Protein AF-A0A416C9A2-F1 (afdb_monomer_lite)

Radius of gyration: 23.07 Å; chains: 1; bounding box: 66×35×57 Å

pLDDT: mean 80.48, std 11.94, range [35.31, 93.44]

Structure (mmCIF, N/CA/C/O backbone):
data_AF-A0A416C9A2-F1
#
_entry.id   AF-A0A416C9A2-F1
#
loop_
_atom_site.group_PDB
_atom_site.id
_atom_site.type_symbol
_atom_site.label_atom_id
_atom_site.label_alt_id
_atom_site.label_comp_id
_atom_site.label_asym_id
_atom_site.label_entity_id
_atom_site.label_seq_id
_atom_site.pdbx_PDB_ins_code
_atom_site.Cartn_x
_atom_site.Cartn_y
_atom_site.Cartn_z
_atom_site.occupancy
_atom_site.B_iso_or_equiv
_atom_site.auth_seq_id
_atom_site.auth_comp_id
_atom_site.auth_asym_id
_atom_site.auth_atom_id
_atom_site.pdbx_PDB_model_num
ATOM 1 N N . MET A 1 1 ? 29.471 -2.224 -18.568 1.00 81.62 1 MET A N 1
ATOM 2 C CA . MET A 1 1 ? 28.953 -1.670 -19.844 1.00 81.62 1 MET A CA 1
ATOM 3 C C . MET A 1 1 ? 29.646 -0.343 -20.137 1.00 81.62 1 MET A C 1
ATOM 5 O O . MET A 1 1 ? 29.931 0.371 -19.187 1.00 81.62 1 MET A O 1
ATOM 9 N N . LYS A 1 2 ? 29.934 -0.004 -21.402 1.00 84.94 2 LYS A N 1
ATOM 10 C CA . LYS A 1 2 ? 30.481 1.314 -21.783 1.00 84.94 2 LYS A CA 1
ATOM 11 C C . LYS A 1 2 ? 29.382 2.182 -22.379 1.00 84.94 2 LYS A C 1
ATOM 13 O O . LYS A 1 2 ? 28.718 1.744 -23.319 1.00 84.94 2 LYS A O 1
ATOM 18 N N . ILE A 1 3 ? 29.224 3.389 -21.847 1.00 85.81 3 ILE A N 1
ATOM 19 C CA . ILE A 1 3 ? 28.234 4.361 -22.315 1.00 85.81 3 ILE A CA 1
ATOM 20 C C . ILE A 1 3 ? 28.931 5.591 -22.881 1.00 85.81 3 ILE A C 1
ATOM 22 O O . ILE A 1 3 ? 29.973 5.978 -22.354 1.00 85.81 3 ILE A O 1
ATOM 26 N N . VAL A 1 4 ? 28.355 6.205 -23.912 1.00 88.00 4 VAL A N 1
ATOM 27 C CA . VAL A 1 4 ? 28.757 7.527 -24.402 1.00 88.00 4 VAL A CA 1
ATOM 28 C C . VAL A 1 4 ? 27.755 8.572 -23.916 1.00 88.00 4 VAL A C 1
ATOM 30 O O . VAL A 1 4 ? 26.549 8.470 -24.164 1.00 88.00 4 VAL A O 1
ATOM 33 N N . LYS A 1 5 ? 28.258 9.549 -23.161 1.00 84.56 5 LYS A N 1
ATOM 34 C CA . LYS A 1 5 ? 27.488 10.686 -22.651 1.00 84.56 5 LYS A CA 1
ATOM 35 C C . LYS A 1 5 ? 27.242 11.715 -23.758 1.00 84.56 5 LYS A C 1
ATOM 37 O O . LYS A 1 5 ? 27.839 11.660 -24.828 1.00 84.56 5 LYS A O 1
ATOM 42 N N . LYS A 1 6 ? 26.356 12.678 -23.485 1.00 81.75 6 LYS A N 1
ATOM 43 C CA . LYS A 1 6 ? 26.012 13.757 -24.430 1.00 81.75 6 LYS A CA 1
ATOM 44 C C . LYS A 1 6 ? 27.203 14.648 -24.797 1.00 81.75 6 LYS A C 1
ATOM 46 O O . LYS A 1 6 ? 27.218 15.202 -25.885 1.00 81.75 6 LYS A O 1
ATOM 51 N N . ASP A 1 7 ? 28.187 14.750 -23.909 1.00 84.75 7 ASP A N 1
ATOM 52 C CA . ASP A 1 7 ? 29.450 15.466 -24.122 1.00 84.75 7 ASP A CA 1
ATOM 53 C C . ASP A 1 7 ? 30.491 14.645 -24.915 1.00 84.75 7 ASP A C 1
ATOM 55 O O . ASP A 1 7 ? 31.626 15.080 -25.080 1.00 84.75 7 ASP A O 1
ATOM 59 N N . GLY A 1 8 ? 30.129 13.446 -25.386 1.00 81.56 8 GLY A N 1
ATOM 60 C CA . GLY A 1 8 ? 31.022 12.536 -26.104 1.00 81.56 8 GLY A CA 1
ATOM 61 C C . GLY A 1 8 ? 31.954 11.721 -25.203 1.00 81.56 8 GLY A C 1
ATOM 62 O O . GLY A 1 8 ? 32.652 10.834 -25.698 1.00 81.56 8 GLY A O 1
ATOM 63 N N . SER A 1 9 ? 31.956 11.953 -23.885 1.00 88.44 9 SER A N 1
ATOM 64 C CA . SER A 1 9 ? 32.802 11.200 -22.958 1.00 88.44 9 SER A CA 1
ATOM 65 C C . SER A 1 9 ? 32.296 9.768 -22.762 1.00 88.44 9 SER A C 1
ATOM 67 O O . SER A 1 9 ? 31.091 9.497 -22.714 1.00 88.44 9 SER A O 1
ATOM 69 N N . ILE A 1 10 ? 33.233 8.826 -22.630 1.00 87.06 10 ILE A N 1
ATOM 70 C CA . ILE A 1 10 ? 32.927 7.410 -22.414 1.00 87.06 10 ILE A CA 1
ATOM 71 C C . ILE A 1 10 ? 33.053 7.091 -20.926 1.00 87.06 10 ILE A C 1
ATOM 73 O O . ILE A 1 10 ? 34.046 7.423 -20.286 1.00 87.06 10 ILE A O 1
ATOM 77 N N . THR A 1 11 ? 32.052 6.426 -20.355 1.00 85.06 11 THR A N 1
ATOM 78 C CA . THR A 1 11 ? 32.058 6.005 -18.946 1.00 85.06 11 THR A CA 1
ATOM 79 C C . THR A 1 11 ? 31.731 4.522 -18.816 1.00 85.06 11 THR A C 1
ATOM 81 O O . THR A 1 11 ? 30.887 3.984 -19.537 1.00 85.06 11 THR A O 1
ATOM 84 N N . ASN A 1 12 ? 32.401 3.853 -17.877 1.00 84.62 12 ASN A N 1
ATOM 85 C CA . ASN A 1 12 ? 32.077 2.485 -17.493 1.00 84.62 12 ASN A CA 1
ATOM 86 C C . ASN A 1 12 ? 30.929 2.496 -16.480 1.00 84.62 12 ASN A C 1
ATOM 88 O O . ASN A 1 12 ? 31.065 3.037 -15.389 1.00 84.62 12 ASN A O 1
ATOM 92 N N . VAL A 1 13 ? 29.817 1.864 -16.837 1.00 81.75 13 VAL A N 1
ATOM 93 C CA . VAL A 1 13 ? 28.668 1.645 -15.957 1.00 81.75 13 VAL A CA 1
ATOM 94 C C . VAL A 1 13 ? 28.721 0.221 -15.420 1.00 81.75 13 VAL A C 1
ATOM 96 O O . VAL A 1 13 ? 28.729 -0.746 -16.197 1.00 81.75 13 VAL A O 1
ATOM 99 N N . ASN A 1 14 ? 28.767 0.111 -14.093 1.00 84.88 14 ASN A N 1
ATOM 100 C CA . ASN A 1 14 ? 28.587 -1.129 -13.344 1.00 84.88 14 ASN A CA 1
ATOM 101 C C . ASN A 1 14 ? 27.121 -1.273 -12.881 1.00 84.88 14 ASN A C 1
ATOM 103 O O . ASN A 1 14 ? 26.299 -0.381 -13.096 1.00 84.88 14 ASN A O 1
ATOM 107 N N . ALA A 1 15 ? 26.789 -2.408 -12.262 1.00 79.62 15 ALA A N 1
ATOM 108 C CA . ALA A 1 15 ? 25.430 -2.680 -11.795 1.00 79.62 15 ALA A CA 1
ATOM 109 C C . ALA A 1 15 ? 24.936 -1.636 -10.776 1.00 79.62 15 ALA A C 1
ATOM 111 O O . ALA A 1 15 ? 23.803 -1.181 -10.878 1.00 79.62 15 ALA A O 1
ATOM 112 N N . GLU A 1 16 ? 25.796 -1.192 -9.857 1.00 83.81 16 GLU A N 1
ATOM 113 C CA . GLU A 1 16 ? 25.440 -0.212 -8.823 1.00 83.81 16 GLU A CA 1
ATOM 114 C C . GLU A 1 16 ? 25.097 1.168 -9.413 1.00 83.81 16 GLU A C 1
ATOM 116 O O . GLU A 1 16 ? 24.104 1.791 -9.037 1.00 83.81 16 GLU A O 1
ATOM 121 N N . MET A 1 17 ? 25.881 1.646 -10.385 1.00 85.12 17 MET A N 1
ATOM 122 C CA . MET A 1 17 ? 25.584 2.886 -11.107 1.00 85.12 17 MET A CA 1
ATOM 123 C C . MET A 1 17 ? 24.278 2.777 -11.897 1.00 85.12 17 MET A C 1
ATOM 125 O O . MET A 1 17 ? 23.506 3.733 -11.936 1.00 85.12 17 MET A O 1
ATOM 129 N N . LEU A 1 18 ? 24.004 1.615 -12.494 1.00 86.25 18 LEU A N 1
ATOM 130 C CA . LEU A 1 18 ? 22.760 1.382 -13.222 1.00 86.25 18 LEU A CA 1
ATOM 131 C C . LEU A 1 18 ? 21.545 1.368 -12.281 1.00 86.25 18 LEU A C 1
ATOM 133 O O . LEU A 1 18 ? 20.521 1.969 -12.598 1.00 86.25 18 LEU A O 1
ATOM 137 N N . GLU A 1 19 ? 21.666 0.751 -11.105 1.00 86.44 19 GLU A N 1
ATOM 138 C CA . GLU A 1 19 ? 20.630 0.781 -10.067 1.00 86.44 19 GLU A CA 1
ATOM 139 C C . GLU A 1 19 ? 20.363 2.206 -9.566 1.00 86.44 19 GLU A C 1
ATOM 141 O O . GLU A 1 19 ? 19.201 2.587 -9.419 1.00 86.44 19 GLU A O 1
ATOM 146 N N . LYS A 1 20 ? 21.402 3.035 -9.388 1.00 87.62 20 LYS A N 1
ATOM 147 C CA . LYS A 1 20 ? 21.237 4.464 -9.062 1.00 87.62 20 LYS A CA 1
ATOM 148 C C . LYS A 1 20 ? 20.452 5.206 -10.147 1.00 87.62 20 LYS A C 1
ATOM 150 O O . LYS A 1 20 ? 19.481 5.883 -9.819 1.00 87.62 20 LYS A O 1
ATOM 155 N N . MET A 1 21 ? 20.783 5.006 -11.426 1.00 86.69 21 MET A N 1
ATOM 156 C CA . MET A 1 21 ? 20.050 5.613 -12.551 1.00 86.69 21 MET A CA 1
ATOM 157 C C . MET A 1 21 ? 18.576 5.173 -12.612 1.00 86.69 21 MET A C 1
ATOM 159 O O . MET A 1 21 ? 17.693 5.972 -12.939 1.00 86.69 21 MET A O 1
ATOM 163 N N . ILE A 1 22 ? 18.294 3.903 -12.300 1.00 87.56 22 ILE A N 1
ATOM 164 C CA . ILE A 1 22 ? 16.923 3.383 -12.216 1.00 87.56 22 ILE A CA 1
ATOM 165 C C . ILE A 1 22 ? 16.188 4.056 -11.055 1.00 87.56 22 ILE A C 1
ATOM 167 O O . ILE A 1 22 ? 15.110 4.601 -11.267 1.00 87.56 22 ILE A O 1
ATOM 171 N N . ASN A 1 23 ? 16.780 4.088 -9.861 1.00 84.44 23 ASN A N 1
ATOM 172 C CA . ASN A 1 23 ? 16.170 4.694 -8.676 1.00 84.44 23 ASN A CA 1
ATOM 173 C C . ASN A 1 23 ? 15.905 6.196 -8.856 1.00 84.44 23 ASN A C 1
ATOM 175 O O . ASN A 1 23 ? 14.847 6.682 -8.465 1.00 84.44 23 ASN A O 1
ATOM 179 N N . GLU A 1 24 ? 16.813 6.931 -9.498 1.00 86.25 24 GLU A N 1
ATOM 180 C CA . GLU A 1 24 ? 16.589 8.333 -9.872 1.00 86.25 24 GLU A CA 1
ATOM 181 C C . GLU A 1 24 ? 15.414 8.488 -10.843 1.00 86.25 24 GLU A C 1
ATOM 183 O O . GLU A 1 24 ? 14.589 9.384 -10.676 1.00 86.25 24 GLU A O 1
ATOM 188 N N . SER A 1 25 ? 15.283 7.579 -11.812 1.00 81.88 25 SER A N 1
ATOM 189 C CA . SER A 1 25 ? 14.156 7.579 -12.751 1.00 81.88 25 SER A CA 1
ATOM 190 C C . SER A 1 25 ? 12.827 7.235 -12.062 1.00 81.88 25 SER A C 1
ATOM 192 O O . SER A 1 25 ? 11.798 7.819 -12.396 1.00 81.88 25 SER A O 1
ATOM 194 N N . VAL A 1 26 ? 12.836 6.338 -11.069 1.00 79.69 26 VAL A N 1
ATOM 195 C CA . VAL A 1 26 ? 11.650 5.941 -10.284 1.00 79.69 26 VAL A CA 1
ATOM 196 C C . VAL A 1 26 ? 11.122 7.086 -9.421 1.00 79.69 26 VAL A C 1
ATOM 198 O O . VAL A 1 26 ? 9.909 7.190 -9.260 1.00 79.69 26 VAL A O 1
ATOM 201 N N . LYS A 1 27 ? 11.978 8.000 -8.936 1.00 77.69 27 LYS A N 1
ATOM 202 C CA . LYS A 1 27 ? 11.534 9.186 -8.167 1.00 77.69 27 LYS A CA 1
ATOM 203 C C . LYS A 1 27 ? 10.522 10.055 -8.920 1.00 77.69 27 LYS A C 1
ATOM 205 O O . LYS A 1 27 ? 9.755 10.774 -8.295 1.00 77.69 27 LYS A O 1
ATOM 210 N N . THR A 1 28 ? 10.513 9.990 -10.253 1.00 69.44 28 THR A N 1
ATOM 211 C CA . THR A 1 28 ? 9.562 10.728 -11.101 1.00 69.44 28 THR A CA 1
ATOM 212 C C . THR A 1 28 ? 8.242 9.989 -11.345 1.00 69.44 28 THR A C 1
ATOM 214 O O . THR A 1 28 ? 7.381 10.490 -12.065 1.00 69.44 28 THR A O 1
ATOM 217 N N . THR A 1 29 ? 8.064 8.801 -10.762 1.00 64.31 29 THR A N 1
ATOM 218 C CA . THR A 1 29 ? 6.862 7.973 -10.917 1.00 64.31 29 THR A CA 1
ATOM 219 C C . THR A 1 29 ? 6.060 7.906 -9.623 1.00 64.31 29 THR A C 1
ATOM 221 O O . THR A 1 29 ? 6.624 7.908 -8.534 1.00 64.31 29 THR A O 1
ATOM 224 N N . SER A 1 30 ? 4.732 7.834 -9.736 1.00 63.38 30 SER A N 1
ATOM 225 C CA . SER A 1 30 ? 3.808 7.802 -8.592 1.00 63.38 30 SER A CA 1
ATOM 226 C C . SER A 1 30 ? 3.778 6.464 -7.844 1.00 63.38 30 SER A C 1
ATOM 228 O O . SER A 1 30 ? 3.148 6.372 -6.794 1.00 63.38 30 SER A O 1
ATOM 230 N N . VAL A 1 31 ? 4.440 5.427 -8.368 1.00 68.00 31 VAL A N 1
ATOM 231 C CA . VAL A 1 31 ? 4.459 4.083 -7.781 1.00 68.00 31 VAL A CA 1
ATOM 232 C C . VAL A 1 31 ? 5.903 3.698 -7.462 1.00 68.00 31 VAL A C 1
ATOM 234 O O . VAL A 1 31 ? 6.725 3.621 -8.381 1.00 68.00 31 VAL A O 1
ATOM 237 N N . PRO A 1 32 ? 6.233 3.425 -6.190 1.00 72.38 32 PRO A N 1
ATOM 238 C CA . PRO A 1 32 ? 7.566 2.971 -5.824 1.00 72.38 32 PRO A CA 1
ATOM 239 C C . PRO A 1 32 ? 7.829 1.567 -6.386 1.00 72.38 32 PRO A C 1
ATOM 241 O O . PRO A 1 32 ? 6.954 0.701 -6.367 1.00 72.38 32 PRO A O 1
ATOM 244 N N . LEU A 1 33 ? 9.051 1.329 -6.870 1.00 76.25 33 LEU A N 1
ATOM 245 C CA . LEU A 1 33 ? 9.490 -0.003 -7.289 1.00 76.25 33 LEU A CA 1
ATOM 246 C C . LEU A 1 33 ? 10.167 -0.744 -6.135 1.00 76.25 33 LEU A C 1
ATOM 248 O O . LEU A 1 33 ? 10.988 -0.183 -5.412 1.00 76.25 33 LEU A O 1
ATOM 252 N N . MET A 1 34 ? 9.874 -2.036 -6.015 1.00 80.50 34 MET A N 1
ATOM 253 C CA . MET A 1 34 ? 10.541 -2.921 -5.062 1.00 80.50 34 MET A CA 1
ATOM 254 C C . MET A 1 34 ? 11.996 -3.185 -5.489 1.00 80.50 34 MET A C 1
ATOM 256 O O . MET A 1 34 ? 12.278 -3.264 -6.691 1.00 80.50 34 MET A O 1
ATOM 260 N N . PRO A 1 35 ? 12.926 -3.449 -4.551 1.00 80.38 35 PRO A N 1
ATOM 261 C CA . PRO A 1 35 ? 14.324 -3.752 -4.883 1.00 80.38 35 PRO A CA 1
ATOM 262 C C . PRO A 1 35 ? 14.491 -4.913 -5.879 1.00 80.38 35 PRO A C 1
ATOM 264 O O . PRO A 1 35 ? 15.361 -4.886 -6.748 1.00 80.38 35 PRO A O 1
ATOM 267 N N . SER A 1 36 ? 13.621 -5.925 -5.808 1.00 80.88 36 SER A N 1
ATOM 268 C CA . SER A 1 36 ? 13.606 -7.050 -6.752 1.00 80.88 36 SER A CA 1
ATOM 269 C C . SER A 1 36 ? 13.234 -6.630 -8.181 1.00 80.88 36 SER A C 1
ATOM 271 O O . SER A 1 36 ? 13.748 -7.198 -9.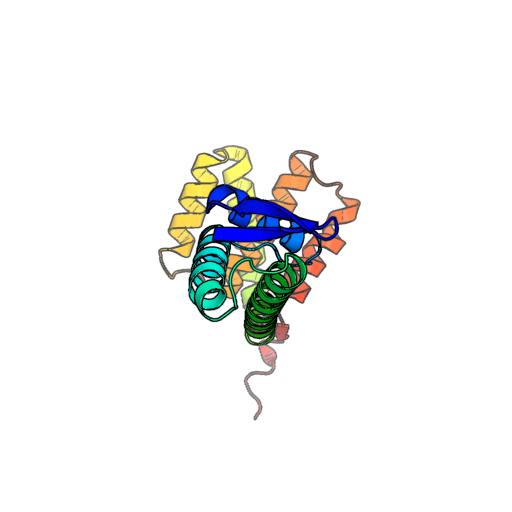143 1.00 80.88 36 SER A O 1
ATOM 273 N N . GLN A 1 37 ? 12.377 -5.618 -8.342 1.00 83.62 37 GLN A N 1
ATOM 274 C CA . GLN A 1 37 ? 12.000 -5.056 -9.640 1.00 83.62 37 GLN A CA 1
ATOM 275 C C . GLN A 1 37 ? 13.132 -4.200 -10.211 1.00 83.62 37 GLN A C 1
ATOM 277 O O . GLN A 1 37 ? 13.448 -4.336 -11.390 1.00 83.62 37 GLN A O 1
ATOM 282 N N . VAL A 1 38 ? 13.804 -3.401 -9.376 1.00 84.81 38 VAL A N 1
ATOM 283 C CA . VAL A 1 38 ? 14.996 -2.629 -9.772 1.00 84.81 38 VAL A CA 1
ATOM 284 C C . VAL A 1 38 ? 16.095 -3.559 -10.298 1.00 84.81 38 VAL A C 1
ATOM 286 O O . VAL A 1 38 ? 16.620 -3.334 -11.390 1.00 84.81 38 VAL A O 1
ATOM 289 N N . LYS A 1 39 ? 16.362 -4.672 -9.601 1.00 85.06 39 LYS A N 1
ATOM 290 C CA . LYS A 1 39 ? 17.309 -5.704 -10.060 1.00 85.06 39 LYS A CA 1
ATOM 291 C C . LYS A 1 39 ? 16.899 -6.341 -11.391 1.00 85.06 39 LYS A C 1
ATOM 293 O O . LYS A 1 39 ? 17.746 -6.529 -12.262 1.00 85.06 39 LYS A O 1
ATOM 298 N N . LYS A 1 40 ? 15.606 -6.628 -11.591 1.00 87.00 40 LYS A N 1
ATOM 299 C CA . LYS A 1 40 ? 15.085 -7.148 -12.872 1.00 87.00 40 LYS A CA 1
ATOM 300 C C . LYS A 1 40 ? 15.272 -6.152 -14.021 1.00 87.00 40 LYS A C 1
ATOM 302 O O . LYS A 1 40 ? 15.678 -6.562 -15.104 1.00 87.00 40 LYS A O 1
ATOM 307 N N . ILE A 1 41 ? 15.017 -4.860 -13.790 1.00 87.75 41 ILE A N 1
ATOM 308 C CA . ILE A 1 41 ? 15.255 -3.803 -14.787 1.00 87.75 41 ILE A CA 1
ATOM 309 C C . ILE A 1 41 ? 16.747 -3.723 -15.119 1.00 87.75 41 ILE A C 1
ATOM 311 O O . ILE A 1 41 ? 17.104 -3.687 -16.292 1.00 87.75 41 ILE A O 1
ATOM 315 N N . SER A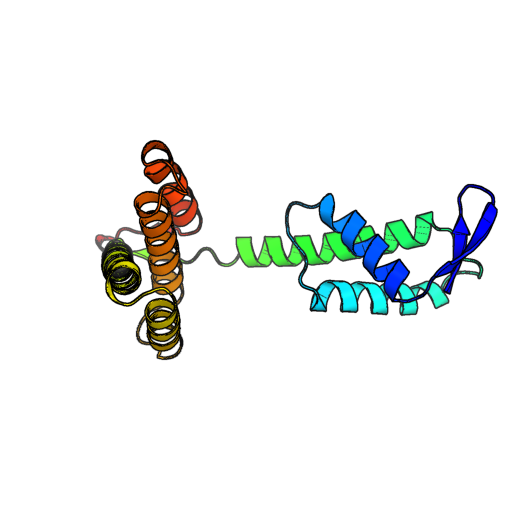 1 42 ? 17.613 -3.742 -14.102 1.00 86.81 42 SER A N 1
ATOM 316 C CA . SER A 1 42 ? 19.070 -3.709 -14.271 1.00 86.81 42 SER A CA 1
ATOM 317 C C . SER A 1 42 ? 19.560 -4.863 -15.156 1.00 86.81 42 SER A C 1
ATOM 319 O O . SER A 1 42 ? 20.207 -4.630 -16.177 1.00 86.81 42 SER A O 1
ATOM 321 N N . ALA A 1 43 ? 19.151 -6.098 -14.847 1.00 87.12 43 ALA A N 1
ATOM 322 C CA . ALA A 1 43 ? 19.496 -7.279 -15.639 1.00 87.12 43 ALA A CA 1
ATOM 323 C C . ALA A 1 43 ? 18.977 -7.198 -17.086 1.00 87.12 43 ALA A C 1
ATOM 325 O O . ALA A 1 43 ? 19.712 -7.501 -18.025 1.00 87.12 43 ALA A O 1
ATOM 326 N N . TYR A 1 44 ? 17.735 -6.741 -17.279 1.00 87.44 44 TYR A N 1
ATOM 327 C CA . TYR A 1 44 ? 17.153 -6.566 -18.610 1.00 87.44 44 TYR A CA 1
ATOM 328 C C . TYR A 1 44 ? 17.916 -5.529 -19.442 1.00 87.44 44 TYR A C 1
ATOM 330 O O . TYR A 1 44 ? 18.228 -5.777 -20.605 1.00 87.44 44 TYR A O 1
ATOM 338 N N . VAL A 1 45 ? 18.238 -4.376 -18.851 1.00 87.00 45 VAL A N 1
ATOM 339 C CA . VAL A 1 45 ? 18.978 -3.306 -19.531 1.00 87.00 45 VAL A CA 1
ATOM 340 C C . VAL A 1 45 ? 20.377 -3.775 -19.911 1.00 87.00 45 VAL A C 1
ATOM 342 O O . VAL A 1 45 ? 20.809 -3.483 -21.019 1.00 87.00 45 VAL A O 1
ATOM 345 N N . ILE A 1 46 ? 21.058 -4.537 -19.050 1.00 85.12 46 ILE A N 1
ATOM 346 C CA . ILE A 1 46 ? 22.364 -5.132 -19.367 1.00 85.12 46 ILE A CA 1
ATOM 347 C C . ILE A 1 46 ? 22.242 -6.123 -20.531 1.00 85.12 46 ILE A C 1
ATOM 349 O O . ILE A 1 46 ? 23.001 -6.015 -21.488 1.00 85.12 46 ILE A O 1
ATOM 353 N N . GLY A 1 47 ? 21.268 -7.037 -20.496 1.00 83.56 47 GLY A N 1
ATOM 354 C CA . GLY A 1 47 ? 21.083 -8.027 -21.562 1.00 83.56 47 GLY A CA 1
ATOM 355 C C . GLY A 1 47 ? 20.703 -7.407 -22.910 1.00 83.56 47 GLY A C 1
ATOM 356 O O . GLY A 1 47 ? 21.181 -7.844 -23.950 1.00 83.56 47 GLY A O 1
ATOM 357 N N . LYS A 1 48 ? 19.885 -6.347 -22.908 1.00 82.75 48 LYS A N 1
ATOM 358 C CA . LYS A 1 48 ? 19.501 -5.622 -24.131 1.00 82.75 48 LYS A CA 1
ATOM 359 C C . LYS A 1 48 ? 20.552 -4.642 -24.626 1.00 82.75 48 LYS A C 1
ATOM 361 O O . LYS A 1 48 ? 20.592 -4.352 -25.815 1.00 82.75 48 LYS A O 1
ATOM 366 N N . ALA A 1 49 ? 21.405 -4.139 -23.743 1.00 77.88 49 ALA A N 1
ATOM 367 C CA . ALA A 1 49 ? 22.513 -3.266 -24.099 1.00 77.88 49 ALA A CA 1
ATOM 368 C C . ALA A 1 49 ? 23.500 -3.940 -25.067 1.00 77.88 49 ALA A C 1
ATOM 370 O O . ALA A 1 49 ? 24.056 -3.259 -25.925 1.00 77.88 49 ALA A O 1
ATOM 371 N N . ASP A 1 50 ? 23.679 -5.259 -24.978 1.00 71.12 50 ASP A N 1
ATOM 372 C CA . ASP A 1 50 ? 24.556 -6.009 -25.883 1.00 71.12 50 ASP A CA 1
ATOM 373 C C . ASP A 1 50 ? 24.043 -6.079 -27.335 1.00 71.12 50 ASP A C 1
ATOM 375 O O . ASP A 1 50 ? 24.837 -6.327 -28.239 1.00 71.12 50 ASP A O 1
ATOM 379 N N . GLU A 1 51 ? 22.758 -5.786 -27.579 1.00 75.56 51 GLU A N 1
ATOM 380 C CA . GLU A 1 51 ? 22.167 -5.689 -28.927 1.00 75.56 51 GLU A CA 1
ATOM 381 C C . GLU A 1 51 ? 22.474 -4.341 -29.616 1.00 75.56 51 GLU A C 1
ATOM 383 O O . GLU A 1 51 ? 22.213 -4.175 -30.807 1.00 75.56 51 GLU A O 1
ATOM 388 N N . TYR A 1 52 ? 23.034 -3.365 -28.891 1.00 72.44 52 TYR A N 1
ATOM 389 C CA . TYR A 1 52 ? 23.429 -2.066 -29.436 1.00 72.44 52 TYR A CA 1
ATOM 390 C C . TYR A 1 52 ? 24.926 -2.026 -29.763 1.00 72.44 52 TYR A C 1
ATOM 392 O O . TYR A 1 52 ? 25.758 -2.616 -29.072 1.00 72.44 52 TYR A O 1
ATOM 400 N N . GLY A 1 53 ? 25.288 -1.247 -30.789 1.00 69.44 53 GLY A N 1
ATOM 401 C CA . GLY A 1 53 ? 26.687 -0.920 -31.066 1.00 69.44 53 GLY A CA 1
ATOM 402 C C . GLY A 1 53 ? 27.365 -0.308 -29.835 1.00 69.44 53 GLY A C 1
ATOM 403 O O . GLY A 1 53 ? 26.798 0.554 -29.162 1.00 69.44 53 GLY A O 1
ATOM 404 N N . LYS A 1 54 ? 28.576 -0.776 -29.519 1.00 80.12 54 LYS A N 1
ATOM 405 C CA . LYS A 1 54 ? 29.376 -0.286 -28.388 1.00 80.12 54 LYS A CA 1
ATOM 406 C C . LYS A 1 54 ? 30.281 0.858 -28.875 1.00 80.12 54 LYS A C 1
ATOM 408 O O . LYS A 1 54 ? 30.933 0.674 -29.900 1.00 80.12 54 LYS A O 1
ATOM 413 N N . PRO A 1 55 ? 30.404 1.988 -28.149 1.00 81.19 55 PRO A N 1
ATOM 414 C CA . PRO A 1 55 ? 29.769 2.333 -26.871 1.00 81.19 55 PRO A CA 1
ATOM 415 C C . PRO A 1 55 ? 28.310 2.801 -27.017 1.00 81.19 55 PRO A C 1
ATOM 417 O O . PRO A 1 55 ? 27.926 3.402 -28.013 1.00 81.19 55 PRO A O 1
ATOM 420 N N . ILE A 1 56 ? 27.503 2.552 -25.984 1.00 86.06 56 ILE A N 1
ATOM 421 C CA . ILE A 1 56 ? 26.046 2.730 -26.044 1.00 86.06 56 ILE A CA 1
ATOM 422 C C . ILE A 1 56 ? 25.668 4.168 -25.667 1.00 86.06 56 ILE A C 1
ATOM 424 O O . ILE A 1 56 ? 26.090 4.637 -24.609 1.00 86.06 56 ILE A O 1
ATOM 428 N N . PRO A 1 57 ? 24.838 4.876 -26.448 1.00 87.06 57 PRO A N 1
ATOM 429 C CA . PRO A 1 57 ? 24.385 6.214 -26.077 1.00 87.06 57 PRO A CA 1
ATOM 430 C C . PRO A 1 57 ? 23.596 6.227 -24.761 1.00 87.06 57 PRO A C 1
ATOM 432 O O . PRO A 1 57 ? 22.656 5.446 -24.590 1.00 87.06 57 PRO A O 1
ATOM 435 N N . THR A 1 58 ? 23.917 7.156 -23.854 1.00 86.88 58 THR A N 1
ATOM 436 C CA . THR A 1 58 ? 23.219 7.309 -22.560 1.00 86.88 58 THR A CA 1
ATOM 437 C C . THR A 1 58 ? 21.704 7.451 -22.724 1.00 86.88 58 THR A C 1
ATOM 439 O O . THR A 1 58 ? 20.943 6.853 -21.961 1.00 86.88 58 THR A O 1
ATOM 442 N N . ASP A 1 59 ? 21.249 8.162 -23.758 1.00 85.75 59 ASP A N 1
ATOM 443 C CA . ASP A 1 59 ? 19.820 8.366 -24.022 1.00 85.75 59 ASP A CA 1
ATOM 444 C C . ASP A 1 59 ? 19.091 7.050 -24.347 1.00 85.75 59 ASP A C 1
ATOM 446 O O . ASP A 1 59 ? 17.931 6.871 -23.975 1.00 85.75 59 ASP A O 1
ATOM 450 N N . LYS A 1 60 ? 19.772 6.078 -24.976 1.00 87.00 60 LYS A N 1
ATOM 451 C CA . LYS A 1 60 ? 19.201 4.747 -25.246 1.00 87.00 60 LYS A CA 1
ATOM 452 C C . LYS A 1 60 ? 19.015 3.950 -23.958 1.00 87.00 60 LYS A C 1
ATOM 454 O O . LYS A 1 60 ? 17.991 3.291 -23.793 1.00 87.00 60 LYS A O 1
ATOM 459 N N . ILE A 1 61 ? 19.957 4.055 -23.024 1.00 86.56 61 ILE A N 1
ATOM 460 C CA . ILE A 1 61 ? 19.860 3.406 -21.710 1.00 86.56 61 ILE A CA 1
ATOM 461 C C . ILE A 1 61 ? 18.724 4.019 -20.896 1.00 86.56 61 ILE A C 1
ATOM 463 O O . ILE A 1 61 ? 17.877 3.289 -20.383 1.00 86.56 61 ILE A O 1
ATOM 467 N N . GLN A 1 62 ? 18.645 5.350 -20.843 1.00 87.00 62 GLN A N 1
ATOM 468 C CA . GLN A 1 62 ? 17.545 6.044 -20.172 1.00 87.00 62 GLN A CA 1
ATOM 469 C C . GLN A 1 62 ? 16.186 5.692 -20.787 1.00 87.00 62 GLN A C 1
ATOM 471 O O . GLN A 1 62 ? 15.217 5.479 -20.058 1.00 87.00 62 GLN A O 1
ATOM 476 N N . PHE A 1 63 ? 16.106 5.574 -22.115 1.00 88.44 63 PHE A N 1
ATOM 477 C CA . PHE A 1 63 ? 14.891 5.143 -22.803 1.00 88.44 63 PHE A CA 1
ATOM 478 C C . PHE A 1 63 ? 14.468 3.721 -22.404 1.00 88.44 63 PHE A C 1
ATOM 480 O O . PHE A 1 63 ? 13.299 3.498 -22.086 1.00 88.44 63 PHE A O 1
ATOM 487 N N . MET A 1 64 ? 15.404 2.765 -22.364 1.00 88.38 64 MET A N 1
ATOM 488 C CA . MET A 1 64 ? 15.116 1.392 -21.928 1.00 88.38 64 MET A CA 1
ATOM 489 C C . MET A 1 64 ? 14.635 1.343 -20.477 1.00 88.38 64 MET A C 1
ATOM 491 O O . MET A 1 64 ? 13.629 0.689 -20.199 1.00 88.38 64 MET A O 1
ATOM 495 N N . ILE A 1 65 ? 15.300 2.071 -19.573 1.00 89.50 65 ILE A N 1
ATOM 496 C CA . ILE A 1 65 ? 14.898 2.181 -18.164 1.00 89.50 65 ILE A CA 1
ATOM 497 C C . ILE A 1 65 ? 13.471 2.725 -18.068 1.00 89.50 65 ILE A C 1
ATOM 499 O O . ILE A 1 65 ? 12.614 2.079 -17.466 1.00 89.50 65 ILE A O 1
ATOM 503 N N . LYS A 1 66 ? 13.177 3.859 -18.721 1.00 88.62 66 LYS A N 1
ATOM 504 C CA . LYS A 1 66 ? 11.836 4.465 -18.717 1.00 88.62 66 LYS A CA 1
ATOM 505 C C . LYS A 1 66 ? 10.769 3.506 -19.234 1.00 88.62 66 LYS A C 1
ATOM 507 O O . LYS A 1 66 ? 9.728 3.369 -18.599 1.00 88.62 66 LYS A O 1
ATOM 512 N N . LYS A 1 67 ? 11.032 2.802 -20.339 1.00 88.88 67 LYS A N 1
ATOM 513 C CA . LYS A 1 67 ? 10.090 1.832 -20.914 1.00 88.88 67 LYS A CA 1
ATOM 514 C C . LYS A 1 67 ? 9.813 0.668 -19.955 1.00 88.88 67 LYS A C 1
ATOM 516 O O . LYS A 1 67 ? 8.663 0.263 -19.812 1.00 88.88 67 LYS A O 1
ATOM 521 N N . CYS A 1 68 ? 10.837 0.156 -19.270 1.00 87.12 68 CYS A N 1
ATOM 522 C CA . CYS A 1 68 ? 10.670 -0.910 -18.277 1.00 87.12 68 CYS A CA 1
ATOM 523 C C . CYS A 1 68 ? 9.875 -0.433 -17.061 1.00 87.12 68 CYS A C 1
ATOM 525 O O . CYS A 1 68 ? 8.942 -1.114 -16.636 1.00 87.12 68 CYS A O 1
ATOM 527 N N . ILE A 1 69 ? 10.209 0.753 -16.539 1.00 85.88 69 ILE A N 1
ATOM 528 C CA . ILE A 1 69 ? 9.478 1.368 -15.431 1.00 85.88 69 ILE A CA 1
ATOM 529 C C . ILE A 1 69 ? 8.010 1.527 -15.820 1.00 85.88 69 ILE A C 1
ATOM 531 O O . ILE A 1 69 ? 7.163 1.047 -15.076 1.00 85.88 69 ILE A O 1
ATOM 535 N N . GLN A 1 70 ? 7.707 2.098 -16.994 1.00 83.50 70 GLN A N 1
ATOM 536 C CA . GLN A 1 70 ? 6.342 2.278 -17.510 1.00 83.50 70 GLN A CA 1
ATOM 537 C C . GLN A 1 70 ? 5.566 0.961 -17.634 1.00 83.50 70 GLN A C 1
ATOM 539 O O . GLN A 1 70 ? 4.390 0.904 -17.286 1.00 83.50 70 GLN A O 1
ATOM 544 N N . GLN A 1 71 ? 6.198 -0.113 -18.114 1.00 82.12 71 GLN A N 1
ATOM 545 C CA . GLN A 1 71 ? 5.542 -1.421 -18.208 1.00 82.12 71 GLN A CA 1
ATOM 546 C C . GLN A 1 71 ? 5.226 -2.008 -16.831 1.00 82.12 71 GLN A C 1
ATOM 548 O O . GLN A 1 71 ? 4.135 -2.538 -16.633 1.00 82.12 71 GLN A O 1
ATOM 553 N N . ILE A 1 72 ? 6.159 -1.905 -15.883 1.00 80.19 72 ILE A N 1
ATOM 554 C CA . ILE A 1 72 ? 5.965 -2.398 -14.516 1.00 80.19 72 ILE A CA 1
ATOM 555 C C . ILE A 1 72 ? 4.895 -1.568 -13.803 1.00 80.19 72 ILE A C 1
ATOM 557 O O . ILE A 1 72 ? 3.959 -2.140 -13.257 1.00 80.19 72 ILE A O 1
ATOM 561 N N . THR A 1 73 ? 4.959 -0.237 -13.887 1.00 77.19 73 THR A N 1
ATOM 562 C CA . THR A 1 73 ? 3.920 0.651 -13.335 1.00 77.19 73 THR A CA 1
ATOM 563 C C . THR A 1 73 ? 2.563 0.412 -13.975 1.00 77.19 73 THR A C 1
ATOM 565 O O . THR A 1 73 ? 1.563 0.398 -13.269 1.00 77.19 73 THR A O 1
ATOM 568 N N . SER A 1 74 ? 2.500 0.181 -15.289 1.00 75.75 74 SER A N 1
ATOM 569 C CA . SER A 1 74 ? 1.244 -0.135 -15.971 1.00 75.75 74 SER A CA 1
ATOM 570 C C . SER A 1 74 ? 0.663 -1.471 -15.510 1.00 75.75 74 SER A C 1
ATOM 572 O O . SER A 1 74 ? -0.546 -1.553 -15.325 1.00 75.75 74 SER A O 1
ATOM 574 N N . LYS A 1 75 ? 1.494 -2.498 -15.285 1.00 74.38 75 LYS A N 1
ATOM 575 C CA . LYS A 1 75 ? 1.044 -3.784 -14.728 1.00 74.38 75 LYS A CA 1
ATOM 576 C C . LYS A 1 75 ? 0.551 -3.639 -13.294 1.00 74.38 75 LYS A C 1
ATOM 578 O O . LYS A 1 75 ? -0.574 -4.031 -13.036 1.00 74.38 75 LYS A O 1
ATOM 583 N N . ILE A 1 76 ? 1.319 -2.980 -12.425 1.00 67.75 76 ILE A N 1
ATOM 584 C CA . ILE A 1 76 ? 0.914 -2.712 -11.037 1.00 67.75 76 ILE A CA 1
ATOM 585 C C . ILE A 1 76 ? -0.388 -1.906 -11.008 1.00 67.75 76 ILE A C 1
ATOM 587 O O . ILE A 1 76 ? -1.314 -2.251 -10.291 1.00 67.75 76 ILE A O 1
ATOM 591 N N . SER A 1 77 ? -0.496 -0.857 -11.826 1.00 62.06 77 SER A N 1
ATOM 592 C CA . SER A 1 77 ? -1.710 -0.042 -11.902 1.00 62.06 77 SER A CA 1
ATOM 593 C C . SER A 1 77 ? -2.898 -0.822 -12.465 1.00 62.06 77 SER A C 1
ATOM 595 O O . SER A 1 77 ? -4.026 -0.563 -12.064 1.00 62.06 77 SER A O 1
ATOM 597 N N . LYS A 1 78 ? -2.674 -1.770 -13.384 1.00 58.56 78 LYS A N 1
ATOM 598 C CA . LYS A 1 78 ? -3.727 -2.658 -13.888 1.00 58.56 78 LYS A CA 1
ATOM 599 C C . LYS A 1 78 ? -4.151 -3.670 -12.836 1.00 58.56 78 LYS A C 1
ATOM 601 O O . LYS A 1 78 ? -5.346 -3.756 -12.619 1.00 58.56 78 LYS A O 1
ATOM 606 N N . GLU A 1 79 ? -3.224 -4.344 -12.160 1.00 54.22 79 GLU A N 1
ATOM 607 C CA . GLU A 1 79 ? -3.497 -5.266 -11.044 1.00 54.22 79 GLU A CA 1
ATOM 608 C C . GLU A 1 79 ? -4.271 -4.543 -9.927 1.00 54.22 79 GLU A C 1
ATOM 610 O O . GLU A 1 79 ? -5.365 -4.962 -9.569 1.00 54.22 79 GLU A O 1
ATOM 615 N N . GLN A 1 80 ? -3.824 -3.350 -9.520 1.00 49.41 80 GLN A N 1
ATOM 616 C CA . GLN A 1 80 ? -4.557 -2.487 -8.581 1.00 49.41 80 GLN A CA 1
ATOM 617 C C . GLN A 1 80 ? -5.927 -2.015 -9.101 1.00 49.41 80 GLN A C 1
ATOM 619 O O . GLN A 1 80 ? -6.818 -1.732 -8.309 1.00 49.41 80 GLN A O 1
ATOM 624 N N . LYS A 1 81 ? -6.115 -1.890 -10.423 1.00 47.38 81 LYS A N 1
ATOM 625 C CA . LYS A 1 81 ? -7.414 -1.557 -11.037 1.00 47.38 81 LYS A CA 1
ATOM 626 C C . LYS A 1 81 ? -8.317 -2.774 -11.254 1.00 47.38 81 LYS A C 1
ATOM 628 O O . LYS A 1 81 ? -9.508 -2.569 -11.466 1.00 47.38 81 LYS A O 1
ATOM 633 N N . THR A 1 82 ? -7.778 -3.995 -11.262 1.00 43.72 82 THR A N 1
ATOM 634 C CA . THR A 1 82 ? -8.553 -5.231 -11.480 1.00 43.72 82 THR A CA 1
ATOM 635 C C . THR A 1 82 ? -8.983 -5.899 -10.177 1.00 43.72 82 THR A C 1
ATOM 637 O O . THR A 1 82 ? -9.970 -6.621 -10.194 1.00 43.72 82 THR A O 1
ATOM 640 N N . GLU A 1 83 ? -8.344 -5.592 -9.049 1.00 47.34 83 GLU A N 1
ATOM 641 C CA . GLU A 1 83 ? -8.769 -6.036 -7.716 1.00 47.34 83 GLU A CA 1
ATOM 642 C C . GLU A 1 83 ? -9.364 -4.871 -6.912 1.00 47.34 83 GLU A C 1
ATOM 644 O O . GLU A 1 83 ? -8.799 -4.416 -5.921 1.00 47.34 83 GLU A O 1
ATOM 649 N N . LYS A 1 84 ? -10.530 -4.362 -7.324 1.00 55.59 84 LYS A N 1
ATOM 650 C CA . LYS A 1 84 ? -11.419 -3.746 -6.333 1.00 55.59 84 LYS A CA 1
ATOM 651 C C . LYS A 1 84 ? -12.119 -4.882 -5.608 1.00 55.59 84 LYS A C 1
ATOM 653 O O . LYS A 1 84 ? -12.980 -5.543 -6.184 1.00 55.59 84 LYS A O 1
ATOM 658 N N . GLU A 1 85 ? -11.720 -5.141 -4.370 1.00 69.56 85 GLU A N 1
ATOM 659 C CA . GLU A 1 85 ? -12.467 -6.061 -3.522 1.00 69.56 85 GLU A CA 1
ATOM 660 C C . GLU A 1 85 ? -13.794 -5.412 -3.112 1.00 69.56 85 GLU A C 1
ATOM 662 O O . GLU A 1 85 ? -13.878 -4.207 -2.856 1.00 69.56 85 GLU A O 1
ATOM 667 N N . VAL A 1 86 ? -14.844 -6.228 -3.095 1.00 72.62 86 VAL A N 1
ATOM 668 C CA . VAL A 1 86 ? -16.199 -5.811 -2.745 1.00 72.62 86 VAL A CA 1
ATOM 669 C C . VAL A 1 86 ? -16.468 -6.292 -1.328 1.00 72.62 86 VAL A C 1
ATOM 671 O O . VAL A 1 86 ? -16.505 -7.499 -1.088 1.00 72.62 86 VAL A O 1
ATOM 674 N N . LEU A 1 87 ? -16.654 -5.356 -0.400 1.00 7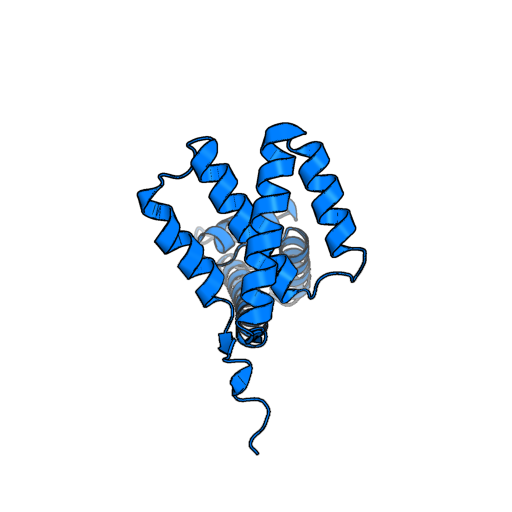9.88 87 LEU A N 1
ATOM 675 C CA . LEU A 1 87 ? -17.049 -5.662 0.970 1.00 79.88 87 LEU A CA 1
ATOM 676 C C . LEU A 1 87 ? -18.510 -5.323 1.184 1.00 79.88 87 LEU A C 1
ATOM 678 O O . LEU A 1 87 ? -19.004 -4.278 0.761 1.00 79.88 87 LEU A O 1
ATOM 682 N N . SER A 1 88 ? -19.199 -6.162 1.939 1.00 82.81 88 SER A N 1
ATOM 683 C CA . SER A 1 88 ? -20.507 -5.781 2.432 1.00 82.81 88 SER A CA 1
ATOM 684 C C . SER A 1 88 ? -20.433 -4.800 3.600 1.00 82.81 88 SER A C 1
ATOM 686 O O . SER A 1 88 ? -19.430 -4.702 4.314 1.00 82.81 88 SER A O 1
ATOM 688 N N . ARG A 1 89 ? -21.540 -4.105 3.894 1.00 82.19 89 ARG A N 1
ATOM 689 C CA . ARG A 1 89 ? -21.654 -3.311 5.135 1.00 82.19 89 ARG A CA 1
ATOM 690 C C . ARG A 1 89 ? -21.400 -4.144 6.397 1.00 82.19 89 ARG A C 1
ATOM 692 O O . ARG A 1 89 ? -20.871 -3.613 7.376 1.00 82.19 89 ARG A O 1
ATOM 699 N N . LYS A 1 90 ? -21.775 -5.429 6.409 1.00 85.00 90 LYS A N 1
ATOM 700 C CA . LYS A 1 90 ? -21.531 -6.332 7.544 1.00 85.00 90 LYS A CA 1
ATOM 701 C C . LYS A 1 90 ? -20.040 -6.610 7.702 1.00 85.00 90 LYS A C 1
ATOM 703 O O . LYS A 1 90 ? -19.518 -6.487 8.809 1.00 85.00 90 LYS A O 1
ATOM 708 N N . GLU A 1 91 ? -19.353 -6.912 6.608 1.00 86.75 91 GLU A N 1
ATOM 709 C CA . GLU A 1 91 ? -17.904 -7.119 6.591 1.00 86.75 91 GLU A CA 1
ATOM 710 C C . GLU A 1 91 ? -17.142 -5.841 6.964 1.00 86.75 91 GLU A C 1
ATOM 712 O O . GLU A 1 91 ? -16.208 -5.883 7.762 1.00 86.75 91 GLU A O 1
ATOM 717 N N . MET A 1 92 ? -17.612 -4.678 6.510 1.00 86.88 92 MET A N 1
ATOM 718 C CA . MET A 1 92 ? -17.066 -3.376 6.899 1.00 86.88 92 MET A CA 1
ATOM 719 C C . MET A 1 92 ? -17.223 -3.102 8.405 1.00 86.88 92 MET A C 1
ATOM 721 O O . MET A 1 92 ? -16.298 -2.619 9.063 1.00 86.88 92 MET A O 1
ATOM 725 N N . LYS A 1 93 ? -18.378 -3.442 8.997 1.00 88.44 93 LYS A N 1
ATOM 726 C CA . LYS A 1 93 ? -18.573 -3.365 10.458 1.00 88.44 93 LYS A CA 1
ATOM 727 C C . LYS A 1 93 ? -17.602 -4.285 11.199 1.00 88.44 93 LYS A C 1
ATOM 729 O O . LYS A 1 93 ? -17.109 -3.910 12.262 1.00 88.44 93 LYS A O 1
ATOM 734 N N . ILE A 1 94 ? -17.328 -5.470 10.656 1.00 88.31 94 ILE A N 1
ATOM 735 C CA . ILE A 1 94 ? -16.349 -6.407 11.217 1.00 88.31 94 ILE A CA 1
ATOM 736 C C . ILE A 1 94 ? -14.936 -5.810 11.139 1.00 88.31 94 ILE A C 1
ATOM 738 O O . ILE A 1 94 ? -14.249 -5.776 12.158 1.00 88.31 94 ILE A O 1
ATOM 742 N N . ALA A 1 95 ? -14.539 -5.245 9.996 1.00 88.69 95 ALA A N 1
ATOM 743 C CA . ALA A 1 95 ? -13.234 -4.605 9.827 1.00 88.69 95 ALA A CA 1
ATOM 744 C C . ALA A 1 95 ? -12.999 -3.479 10.850 1.00 88.69 95 ALA A C 1
ATOM 746 O O . ALA A 1 95 ? -11.961 -3.437 11.507 1.00 88.69 95 ALA A O 1
ATOM 747 N N . ARG A 1 96 ? -13.997 -2.610 11.072 1.00 89.69 96 ARG A N 1
ATOM 748 C CA . ARG A 1 96 ? -13.925 -1.546 12.094 1.00 89.69 96 ARG A CA 1
ATOM 749 C C . ARG A 1 96 ? -13.776 -2.096 13.518 1.00 89.69 96 ARG A C 1
ATOM 751 O O . ARG A 1 96 ? -13.058 -1.513 14.328 1.00 89.69 96 ARG A O 1
ATOM 758 N N . LYS A 1 97 ? -14.428 -3.220 13.844 1.00 89.81 97 LYS A N 1
ATOM 759 C CA . LYS A 1 97 ? -14.260 -3.877 15.154 1.00 89.81 97 LYS A CA 1
ATOM 760 C C . LYS A 1 97 ? -12.838 -4.400 15.338 1.00 89.81 97 LYS A C 1
ATOM 762 O O . LYS A 1 97 ? -12.249 -4.155 16.388 1.00 89.81 97 LYS A O 1
ATOM 767 N N . PHE A 1 98 ? -12.285 -5.065 14.325 1.00 89.38 98 PHE A N 1
ATOM 768 C CA . PHE A 1 98 ? -10.894 -5.521 14.354 1.00 89.38 98 PHE A CA 1
ATOM 769 C C . PHE A 1 98 ? -9.915 -4.357 14.480 1.00 89.38 98 PHE A C 1
ATOM 771 O O . PHE A 1 98 ? -9.013 -4.424 15.309 1.00 89.38 98 PHE A O 1
ATOM 778 N N . ALA A 1 99 ? -10.148 -3.257 13.761 1.00 90.31 99 ALA A N 1
ATOM 779 C CA . ALA A 1 99 ? -9.323 -2.060 13.873 1.00 90.31 99 ALA A CA 1
ATOM 780 C C . ALA A 1 99 ? -9.221 -1.564 15.325 1.00 90.31 99 ALA A C 1
ATOM 782 O O . ALA A 1 99 ? -8.129 -1.315 15.827 1.00 90.31 99 ALA A O 1
ATOM 783 N N . ASN A 1 100 ? -10.351 -1.498 16.034 1.00 90.25 100 ASN A N 1
ATOM 784 C CA . ASN A 1 100 ? -10.379 -1.091 17.440 1.00 90.25 100 ASN A CA 1
ATOM 785 C C . ASN A 1 100 ? -9.640 -2.073 18.360 1.00 90.25 100 ASN A C 1
ATOM 787 O O . ASN A 1 100 ? -8.967 -1.637 19.296 1.00 90.25 100 ASN A O 1
ATOM 791 N N . ILE A 1 101 ? -9.750 -3.380 18.098 1.00 89.75 101 ILE A N 1
ATOM 792 C CA . ILE A 1 101 ? -9.009 -4.413 18.836 1.00 89.75 101 ILE A CA 1
ATOM 793 C C . ILE A 1 101 ? -7.506 -4.198 18.647 1.00 89.75 101 ILE A C 1
ATOM 795 O O . ILE A 1 101 ? -6.784 -4.071 19.633 1.00 89.75 101 ILE A O 1
ATOM 799 N N . TYR A 1 102 ? -7.042 -4.074 17.403 1.00 90.69 102 TYR A N 1
ATOM 800 C CA . TYR A 1 102 ? -5.623 -3.888 17.104 1.00 90.69 102 TYR A CA 1
ATOM 801 C C . TYR A 1 102 ? -5.072 -2.581 17.669 1.00 90.69 102 TYR A C 1
ATOM 803 O O . TYR A 1 102 ? -4.026 -2.593 18.314 1.00 90.69 102 TYR A O 1
ATOM 811 N N . THR A 1 103 ? -5.803 -1.470 17.539 1.00 91.19 103 THR A N 1
ATOM 812 C CA . THR A 1 103 ? -5.438 -0.213 18.203 1.00 91.19 103 THR A CA 1
ATOM 813 C C . THR A 1 103 ? -5.330 -0.394 19.719 1.00 91.19 103 THR A C 1
ATOM 815 O O . THR A 1 103 ? -4.404 0.128 20.331 1.00 91.19 103 THR A O 1
ATOM 818 N N . SER A 1 104 ? -6.252 -1.123 20.357 1.00 91.38 104 SER A N 1
ATOM 819 C CA . SER A 1 104 ? -6.183 -1.364 21.803 1.00 91.38 104 SER A CA 1
ATOM 820 C C . SER A 1 104 ? -4.966 -2.199 22.199 1.00 91.38 104 SER A C 1
ATOM 822 O O . SER A 1 104 ? -4.353 -1.898 23.221 1.00 91.38 104 SER A O 1
ATOM 824 N N . ILE A 1 105 ? -4.628 -3.231 21.424 1.00 91.00 105 ILE A N 1
ATOM 825 C CA . ILE A 1 105 ? -3.447 -4.072 21.663 1.00 91.00 105 ILE A CA 1
ATOM 826 C C . ILE A 1 105 ? -2.190 -3.218 21.558 1.00 91.00 105 ILE A C 1
ATOM 828 O O . ILE A 1 105 ? -1.397 -3.193 22.491 1.00 91.00 105 ILE A O 1
ATOM 832 N N . TYR A 1 106 ? -2.057 -2.439 20.483 1.00 91.94 106 TYR A N 1
ATOM 833 C CA . TYR A 1 106 ? -0.916 -1.546 20.293 1.00 91.94 106 TYR A CA 1
ATOM 834 C C . TYR A 1 106 ? -0.701 -0.620 21.497 1.00 91.94 106 TYR A C 1
ATOM 836 O O . TYR A 1 106 ? 0.407 -0.495 22.005 1.00 91.94 106 TYR A O 1
ATOM 844 N N . LEU A 1 107 ? -1.774 0.003 21.991 1.00 90.94 107 LEU A N 1
ATOM 845 C CA . LEU A 1 107 ? -1.681 0.980 23.077 1.00 90.94 107 LEU A CA 1
ATOM 846 C C . LEU A 1 107 ? -1.420 0.361 24.453 1.00 90.94 107 LEU A C 1
ATOM 848 O O . LEU A 1 107 ? -0.917 1.054 25.332 1.00 90.94 107 LEU A O 1
ATOM 852 N N . ARG A 1 108 ? -1.820 -0.895 24.675 1.00 93.19 108 ARG A N 1
ATOM 853 C CA . ARG A 1 108 ? -1.680 -1.565 25.979 1.00 93.19 108 ARG A CA 1
ATOM 854 C C . ARG A 1 108 ? -0.441 -2.442 26.065 1.00 93.19 108 ARG A C 1
ATOM 856 O O . ARG A 1 108 ? 0.193 -2.492 27.110 1.00 93.19 108 ARG A O 1
ATOM 863 N N . GLU A 1 109 ? -0.148 -3.155 24.988 1.00 93.44 109 GLU A N 1
ATOM 864 C CA . GLU A 1 109 ? 0.849 -4.226 24.933 1.00 93.44 109 GLU A CA 1
ATOM 865 C C . GLU A 1 109 ? 2.054 -3.853 24.059 1.00 93.44 109 GLU A C 1
ATOM 867 O O . GLU A 1 109 ? 3.083 -4.519 24.123 1.00 93.44 109 GLU A O 1
ATOM 872 N N . GLY A 1 110 ? 1.953 -2.775 23.278 1.00 90.06 110 GLY A N 1
ATOM 873 C CA . GLY A 1 110 ? 3.042 -2.251 22.463 1.00 90.06 110 GLY A CA 1
ATOM 874 C C . GLY A 1 110 ? 3.047 -2.737 21.005 1.00 90.06 110 GLY A C 1
ATOM 875 O O . GLY A 1 110 ? 2.241 -3.585 20.597 1.00 90.06 110 GLY A O 1
ATOM 876 N N . PRO A 1 111 ? 3.957 -2.176 20.186 1.00 88.62 111 PRO A N 1
ATOM 877 C CA . PRO A 1 111 ? 4.037 -2.438 18.749 1.00 88.62 111 PRO A CA 1
ATOM 878 C C . PRO A 1 111 ? 4.400 -3.892 18.412 1.00 88.62 111 PRO A C 1
ATOM 880 O O . PRO A 1 111 ? 3.934 -4.417 17.399 1.00 88.62 111 PRO A O 1
ATOM 883 N N . GLU A 1 112 ? 5.185 -4.571 19.251 1.00 90.31 112 GLU A N 1
ATOM 884 C CA . GLU A 1 112 ? 5.585 -5.964 19.038 1.00 90.31 112 GLU A CA 1
ATOM 885 C C . GLU A 1 112 ? 4.386 -6.913 19.157 1.00 90.31 112 GLU A C 1
ATOM 887 O O . GLU A 1 112 ? 4.174 -7.758 18.285 1.00 90.31 112 GLU A O 1
ATOM 892 N N . ALA A 1 113 ? 3.563 -6.743 20.198 1.00 88.31 113 ALA A N 1
ATOM 893 C CA . ALA A 1 113 ? 2.358 -7.543 20.415 1.00 88.31 113 ALA A CA 1
ATOM 894 C C . ALA A 1 113 ? 1.328 -7.328 19.298 1.00 88.31 113 ALA A C 1
ATOM 896 O O . ALA A 1 113 ? 0.745 -8.284 18.779 1.00 88.31 113 ALA A O 1
ATOM 897 N N . PHE A 1 114 ? 1.166 -6.076 18.863 1.00 87.19 114 PHE A N 1
ATOM 898 C CA . PHE A 1 114 ? 0.355 -5.728 17.701 1.00 87.19 114 PHE A CA 1
ATOM 899 C C . PHE A 1 114 ? 0.823 -6.457 16.436 1.00 87.19 114 PHE A C 1
ATOM 901 O O . PHE A 1 114 ? 0.022 -7.136 15.796 1.00 87.19 114 PHE A O 1
ATOM 908 N N . ALA A 1 115 ? 2.116 -6.382 16.103 1.00 84.62 115 ALA A N 1
ATOM 909 C CA . ALA A 1 115 ? 2.661 -7.016 14.904 1.00 84.62 115 ALA A CA 1
ATOM 910 C C . ALA A 1 115 ? 2.483 -8.543 14.922 1.00 84.62 115 ALA A C 1
ATOM 912 O O . ALA A 1 115 ? 2.125 -9.138 13.904 1.00 84.62 115 ALA A O 1
ATOM 913 N N . VAL A 1 116 ? 2.683 -9.179 16.083 1.00 87.06 116 VAL A N 1
ATOM 914 C CA . VAL A 1 116 ? 2.451 -10.619 16.263 1.00 87.06 116 VAL A CA 1
ATOM 915 C C . VAL A 1 116 ? 0.983 -10.965 16.046 1.00 87.06 116 VAL A C 1
ATOM 917 O O . VAL A 1 116 ? 0.685 -11.906 15.309 1.00 87.06 116 VAL A O 1
ATOM 920 N N . ARG A 1 117 ? 0.060 -10.206 16.649 1.00 84.44 117 ARG A N 1
ATOM 921 C CA . ARG A 1 117 ? -1.368 -10.512 16.565 1.00 84.44 117 ARG A CA 1
ATOM 922 C C . ARG A 1 117 ? -1.921 -10.328 15.157 1.00 84.44 117 ARG A C 1
ATOM 924 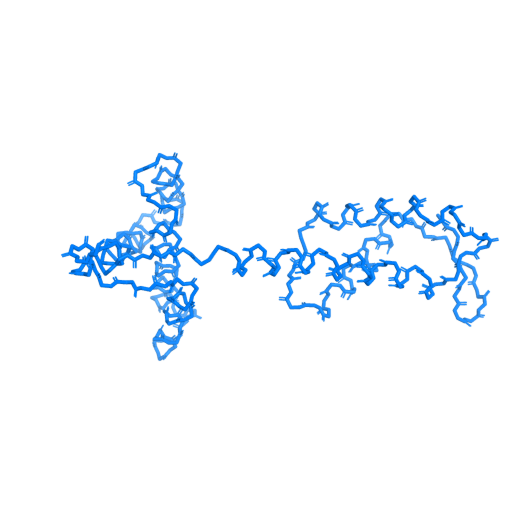O O . ARG A 1 117 ? -2.617 -11.208 14.663 1.00 84.44 117 ARG A O 1
ATOM 931 N N . VAL A 1 118 ? -1.567 -9.222 14.509 1.00 80.75 118 VAL A N 1
ATOM 932 C CA . VAL A 1 118 ? -1.927 -8.926 13.117 1.00 80.75 118 VAL A CA 1
ATOM 933 C C . VAL A 1 118 ? -1.437 -10.040 12.197 1.00 80.75 118 VAL A C 1
ATOM 935 O O . VAL A 1 118 ? -2.198 -10.573 11.394 1.00 80.75 118 VAL A O 1
ATOM 938 N N . LYS A 1 119 ? -0.175 -10.453 12.357 1.00 81.44 119 LYS A N 1
ATOM 939 C CA . LYS A 1 119 ? 0.398 -11.543 11.569 1.00 81.44 119 LYS A CA 1
ATOM 940 C C . LYS A 1 119 ? -0.352 -12.857 11.787 1.00 81.44 119 LYS A C 1
ATOM 942 O O . LYS A 1 119 ? -0.676 -13.523 10.814 1.00 81.44 119 LYS A O 1
ATOM 947 N N . GLN A 1 120 ? -0.666 -13.214 13.032 1.00 80.19 120 GLN A N 1
ATOM 948 C CA . GLN A 1 120 ? -1.419 -14.432 13.336 1.00 80.19 120 GLN A CA 1
ATOM 949 C C . GLN A 1 120 ? -2.830 -14.403 12.743 1.00 80.19 120 GLN A C 1
ATOM 951 O O . GLN A 1 120 ? -3.212 -15.351 12.068 1.00 80.19 120 GLN A O 1
ATOM 956 N N . ASP A 1 121 ? -3.588 -13.329 12.950 1.00 77.69 121 ASP A N 1
ATOM 957 C CA . ASP A 1 121 ? -4.971 -13.227 12.469 1.00 77.69 121 ASP A CA 1
ATOM 958 C C . ASP A 1 121 ? -5.065 -13.158 10.930 1.00 77.69 121 ASP A C 1
ATOM 960 O O . ASP A 1 121 ? -6.128 -13.433 10.375 1.00 77.69 121 ASP A O 1
ATOM 964 N N . PHE A 1 122 ? -3.975 -12.797 10.237 1.00 71.31 122 PHE A N 1
ATOM 965 C CA . PHE A 1 122 ? -3.907 -12.760 8.770 1.00 71.31 122 PHE A CA 1
ATOM 966 C C . PHE A 1 122 ? -3.299 -14.029 8.156 1.00 71.31 122 PHE A C 1
ATOM 968 O O . PHE A 1 122 ? -3.707 -14.434 7.069 1.00 71.31 122 PHE A O 1
ATOM 975 N N . GLU A 1 123 ? -2.338 -14.675 8.824 1.00 66.19 123 GLU A N 1
ATOM 976 C CA . GLU A 1 123 ? -1.783 -15.966 8.392 1.00 66.19 123 GLU A CA 1
ATOM 977 C C . GLU A 1 123 ? -2.766 -17.115 8.649 1.00 66.19 123 GLU A C 1
ATOM 979 O O . GLU A 1 123 ? -2.948 -17.991 7.797 1.00 66.19 123 GLU A O 1
ATOM 984 N N . TYR A 1 124 ? -3.451 -17.106 9.796 1.00 57.44 124 TYR A N 1
ATOM 985 C CA . TYR A 1 124 ? -4.625 -17.943 9.994 1.00 57.44 124 TYR A CA 1
ATOM 986 C C . TYR A 1 124 ? -5.768 -17.286 9.229 1.00 57.44 124 TYR A C 1
ATOM 988 O O . TYR A 1 124 ? -6.150 -16.176 9.556 1.00 57.44 124 TYR A O 1
ATOM 996 N N . LYS A 1 125 ? -6.317 -17.968 8.215 1.00 57.94 125 LYS A N 1
ATOM 997 C CA . LYS A 1 125 ? -7.379 -17.520 7.278 1.00 57.94 125 LYS A CA 1
ATOM 998 C C . LYS A 1 125 ? -8.722 -17.098 7.921 1.00 57.94 125 LYS A C 1
ATOM 1000 O O . LYS A 1 125 ? -9.776 -17.235 7.307 1.00 57.94 125 LYS A O 1
ATOM 1005 N N . PHE A 1 126 ? -8.722 -16.665 9.174 1.00 60.03 126 PHE A N 1
ATOM 1006 C CA . PHE A 1 126 ? -9.887 -16.313 9.969 1.00 60.03 126 PHE A CA 1
ATOM 1007 C C . PHE A 1 126 ? -10.551 -15.015 9.487 1.00 60.03 126 PHE A C 1
ATOM 1009 O O . PHE A 1 126 ? -11.725 -14.788 9.776 1.00 60.03 126 PHE A O 1
ATOM 1016 N N . VAL A 1 127 ? -9.825 -14.180 8.733 1.00 67.31 127 VAL A N 1
ATOM 1017 C CA . VAL A 1 127 ? -10.302 -12.895 8.212 1.00 67.31 127 VAL A CA 1
ATOM 1018 C C . VAL A 1 127 ? -10.056 -12.825 6.697 1.00 67.31 127 VAL A C 1
ATOM 1020 O O . VAL A 1 127 ? -8.954 -13.102 6.228 1.00 67.31 127 VAL A O 1
ATOM 1023 N N . ASN A 1 128 ? -11.093 -12.489 5.916 1.00 73.56 128 ASN A N 1
ATOM 1024 C CA . ASN A 1 128 ? -10.988 -12.265 4.465 1.00 73.56 128 ASN A CA 1
ATOM 1025 C C . ASN A 1 128 ? -9.946 -11.161 4.181 1.00 73.56 128 ASN A C 1
ATOM 1027 O O . ASN A 1 128 ? -9.941 -10.154 4.888 1.00 73.56 128 ASN A O 1
ATOM 1031 N N . ASN A 1 129 ? -9.104 -11.323 3.1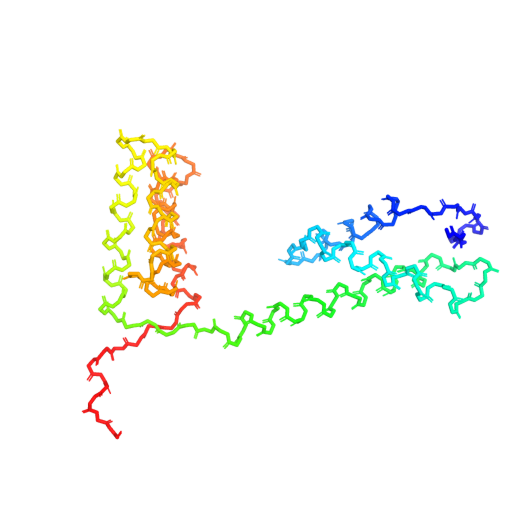52 1.00 76.44 129 ASN A N 1
ATOM 1032 C CA . ASN A 1 129 ? -8.048 -10.379 2.759 1.00 76.44 129 ASN A CA 1
ATOM 1033 C C . ASN A 1 129 ? -8.528 -8.916 2.721 1.00 76.44 129 ASN A C 1
ATOM 1035 O O . ASN A 1 129 ? -7.857 -8.042 3.274 1.00 76.44 129 ASN A O 1
ATOM 1039 N N . ALA A 1 130 ? -9.723 -8.670 2.181 1.00 78.38 130 ALA A N 1
ATOM 1040 C CA . ALA A 1 130 ? -10.349 -7.349 2.135 1.00 78.38 130 ALA A CA 1
ATOM 1041 C C . ALA A 1 130 ? -10.625 -6.764 3.528 1.00 78.38 130 ALA A C 1
ATOM 1043 O O . ALA A 1 130 ? -10.310 -5.609 3.825 1.00 78.38 130 ALA A O 1
ATOM 1044 N N . ILE A 1 131 ? -11.199 -7.580 4.414 1.00 84.50 131 ILE A N 1
ATOM 1045 C CA . ILE A 1 131 ? -11.526 -7.199 5.793 1.00 84.50 131 ILE A CA 1
ATOM 1046 C C . ILE A 1 131 ? -10.233 -6.929 6.566 1.00 84.50 131 ILE A C 1
ATOM 1048 O O . ILE A 1 131 ? -10.149 -5.931 7.282 1.00 84.50 131 ILE A O 1
ATOM 1052 N N . SER A 1 132 ? -9.226 -7.784 6.383 1.00 82.50 132 SER A N 1
ATOM 1053 C CA . SER A 1 132 ? -7.897 -7.663 6.984 1.00 82.50 132 SER A CA 1
ATOM 1054 C C . SER A 1 132 ? -7.221 -6.355 6.586 1.00 82.50 132 SER A C 1
ATOM 1056 O O . SER A 1 132 ? -6.769 -5.598 7.447 1.00 82.50 132 SER A O 1
ATOM 1058 N N . PHE A 1 133 ? -7.214 -6.049 5.287 1.00 84.12 133 PHE A N 1
ATOM 1059 C CA . PHE A 1 133 ? -6.636 -4.821 4.753 1.00 84.12 133 PHE A CA 1
ATOM 1060 C C . PHE A 1 133 ? -7.290 -3.575 5.363 1.00 84.12 133 PHE A C 1
ATOM 1062 O O . PHE A 1 133 ? -6.590 -2.696 5.871 1.00 84.12 133 PHE A O 1
ATOM 1069 N N . VAL A 1 134 ? -8.625 -3.509 5.373 1.00 87.62 134 VAL A N 1
ATOM 1070 C CA . VAL A 1 134 ? -9.352 -2.361 5.938 1.00 87.62 134 VAL A CA 1
ATOM 1071 C C . VAL A 1 134 ? -9.117 -2.239 7.437 1.00 87.62 134 VAL A C 1
ATOM 1073 O O . VAL A 1 134 ? -8.823 -1.146 7.922 1.00 87.62 134 VAL A O 1
ATOM 1076 N N . ALA A 1 135 ? -9.224 -3.344 8.177 1.00 88.94 135 ALA A N 1
ATOM 1077 C CA . ALA A 1 135 ? -9.056 -3.350 9.625 1.00 88.94 135 ALA A CA 1
ATOM 1078 C C . ALA A 1 135 ? -7.684 -2.809 10.034 1.00 88.94 135 ALA A C 1
ATOM 1080 O O . ALA A 1 135 ? -7.594 -1.953 10.913 1.00 88.94 135 ALA A O 1
ATOM 1081 N N . GLN A 1 136 ? -6.630 -3.263 9.354 1.00 87.38 136 GLN A N 1
ATOM 1082 C CA . GLN A 1 136 ? -5.269 -2.817 9.616 1.00 87.38 136 GLN A CA 1
ATOM 1083 C C . GLN A 1 136 ? -5.106 -1.316 9.366 1.00 87.38 136 GLN A C 1
ATOM 1085 O O . GLN A 1 136 ? -4.604 -0.591 10.218 1.00 87.38 136 GLN A O 1
ATOM 1090 N N . ARG A 1 137 ? -5.567 -0.824 8.212 1.00 89.69 137 ARG A N 1
ATOM 1091 C CA . ARG A 1 137 ? -5.388 0.585 7.837 1.00 89.69 137 ARG A CA 1
ATOM 1092 C C . ARG A 1 137 ? -6.160 1.539 8.736 1.00 89.69 137 ARG A C 1
ATOM 1094 O O . ARG A 1 137 ? -5.643 2.597 9.085 1.00 89.69 137 ARG A O 1
ATOM 1101 N N . LEU A 1 138 ? -7.370 1.161 9.140 1.00 92.75 138 LEU A N 1
ATOM 1102 C CA . LEU A 1 138 ? -8.134 1.926 10.122 1.00 92.75 138 LEU A CA 1
ATOM 1103 C C . LEU A 1 138 ? -7.453 1.908 11.501 1.00 92.75 138 LEU A C 1
ATOM 1105 O O . LEU A 1 138 ? -7.448 2.930 12.186 1.00 92.75 138 LEU A O 1
ATOM 1109 N N . ALA A 1 139 ? -6.837 0.787 11.900 1.00 91.25 139 ALA A N 1
ATOM 1110 C CA . ALA A 1 139 ? -6.070 0.715 13.143 1.00 91.25 139 ALA A CA 1
ATOM 1111 C C . ALA A 1 139 ? -4.854 1.650 13.119 1.00 91.25 139 ALA A C 1
ATOM 1113 O O . ALA A 1 139 ? -4.643 2.382 14.084 1.00 91.25 139 ALA A O 1
ATOM 1114 N N . ASP A 1 140 ? -4.102 1.665 12.015 1.00 89.81 140 ASP A N 1
ATOM 1115 C CA . ASP A 1 140 ? -2.932 2.531 11.833 1.00 89.81 140 ASP A CA 1
ATOM 1116 C C . ASP A 1 140 ? -3.319 4.017 11.931 1.00 89.81 140 ASP A C 1
ATOM 1118 O O . ASP A 1 140 ? -2.652 4.785 12.618 1.00 89.81 140 ASP A O 1
ATOM 1122 N N . ILE A 1 141 ? -4.428 4.423 11.294 1.00 89.44 141 ILE A N 1
ATOM 1123 C CA . ILE A 1 141 ? -4.962 5.796 11.383 1.00 89.44 141 ILE A CA 1
ATOM 1124 C C . ILE A 1 141 ? -5.297 6.148 12.835 1.00 89.44 141 ILE A C 1
ATOM 1126 O O . ILE A 1 141 ? -4.924 7.213 13.322 1.00 89.44 141 ILE A O 1
ATOM 1130 N N . ASN A 1 142 ? -5.977 5.248 13.545 1.00 91.38 142 ASN A N 1
ATOM 1131 C CA . ASN A 1 142 ? -6.339 5.455 14.945 1.00 91.38 142 ASN A CA 1
ATOM 1132 C C . ASN A 1 142 ? -5.122 5.577 15.866 1.00 91.38 142 ASN A C 1
ATOM 1134 O O . ASN A 1 142 ? -5.150 6.369 16.808 1.00 91.38 142 ASN A O 1
ATOM 1138 N N . ILE A 1 143 ? -4.085 4.776 15.622 1.00 91.00 143 ILE A N 1
ATOM 1139 C CA . ILE A 1 143 ? -2.821 4.838 16.359 1.00 91.00 143 ILE A CA 1
ATOM 1140 C C . ILE A 1 143 ? -2.143 6.183 16.093 1.00 91.00 143 ILE A C 1
ATOM 1142 O O . ILE A 1 143 ? -1.857 6.898 17.049 1.00 91.00 143 ILE A O 1
ATOM 1146 N N . ALA A 1 144 ? -2.010 6.560 14.818 1.00 88.75 144 ALA A N 1
ATOM 1147 C CA . ALA A 1 144 ? -1.375 7.804 14.395 1.00 88.75 144 ALA A CA 1
ATOM 1148 C C . ALA A 1 144 ? -2.061 9.054 14.972 1.00 88.75 144 ALA A C 1
ATOM 1150 O O . ALA A 1 144 ? -1.444 10.074 15.254 1.00 88.75 144 ALA A O 1
ATOM 1151 N N . ILE A 1 145 ? -3.375 8.999 15.167 1.00 90.12 145 ILE A N 1
ATOM 1152 C CA . ILE A 1 145 ? -4.091 10.082 15.839 1.00 90.12 145 ILE A CA 1
ATOM 1153 C C . ILE A 1 145 ? -3.748 10.128 17.326 1.00 90.12 145 ILE A C 1
ATOM 1155 O O . ILE A 1 145 ? -3.481 11.193 17.879 1.00 90.12 145 ILE A O 1
ATOM 1159 N N . LYS A 1 146 ? -3.782 8.974 17.995 1.00 88.94 146 LYS A N 1
ATOM 1160 C CA . LYS A 1 146 ? -3.579 8.895 19.445 1.00 88.94 146 LYS A CA 1
ATOM 1161 C C . LYS A 1 146 ? -2.153 9.226 19.868 1.00 88.94 146 LYS A C 1
ATOM 1163 O O . LYS A 1 146 ? -1.970 9.728 20.972 1.00 88.94 146 LYS A O 1
ATOM 1168 N N . ASP A 1 147 ? -1.170 8.943 19.021 1.00 90.69 147 ASP A N 1
ATOM 1169 C CA . ASP A 1 147 ? 0.228 9.316 19.251 1.00 90.69 147 ASP A CA 1
ATOM 1170 C C . ASP A 1 147 ? 0.577 10.733 18.750 1.00 90.69 147 ASP A C 1
ATOM 1172 O O . ASP A 1 147 ? 1.680 11.219 18.997 1.00 90.69 147 ASP A O 1
ATOM 1176 N N . GLY A 1 148 ? -0.371 11.419 18.097 1.00 89.00 148 GLY A N 1
ATOM 1177 C CA . GLY A 1 148 ? -0.230 12.792 17.614 1.00 89.00 148 GLY A CA 1
ATOM 1178 C C . GLY A 1 148 ? 0.489 12.939 16.270 1.00 89.00 148 GLY A C 1
ATOM 1179 O O . GLY A 1 148 ? 0.718 14.067 15.833 1.00 89.00 148 GLY A O 1
ATOM 1180 N N . THR A 1 149 ? 0.837 11.844 15.589 1.00 91.25 149 THR A N 1
ATOM 1181 C CA . THR A 1 149 ? 1.450 11.882 14.247 1.00 91.25 149 THR A CA 1
ATOM 1182 C C . THR A 1 149 ? 0.456 12.239 13.134 1.00 91.25 149 THR A C 1
ATOM 1184 O O . THR A 1 149 ? 0.860 12.707 12.067 1.00 91.25 149 THR A O 1
ATOM 1187 N N . LEU A 1 150 ? -0.846 12.082 13.385 1.00 90.00 150 LEU A N 1
ATOM 1188 C CA . LEU A 1 150 ? -1.944 12.513 12.526 1.00 90.00 150 LEU A CA 1
ATOM 1189 C C . LEU A 1 150 ? -2.916 13.396 13.321 1.00 90.00 150 LEU A C 1
ATOM 1191 O O . LEU A 1 150 ? -3.353 13.043 14.408 1.00 90.00 150 LEU A O 1
ATOM 1195 N N . GLN A 1 151 ? -3.302 14.544 12.766 1.00 89.94 151 GLN A N 1
ATOM 1196 C CA . GLN A 1 151 ? -4.335 15.386 13.380 1.00 89.94 151 GLN A CA 1
ATOM 1197 C C . GLN A 1 151 ? -5.730 14.769 13.199 1.00 89.94 151 GLN A C 1
ATOM 1199 O O . GLN A 1 151 ? -6.046 14.274 12.116 1.00 89.94 151 GLN A O 1
ATOM 1204 N N . GLU A 1 152 ? -6.577 14.865 14.227 1.00 91.62 152 GLU A N 1
ATOM 1205 C CA . GLU A 1 152 ? -7.951 14.328 14.242 1.00 91.62 152 GLU A CA 1
ATOM 1206 C C . GLU A 1 152 ? -8.799 14.831 13.059 1.00 91.62 152 GLU A C 1
ATOM 1208 O O . GLU A 1 152 ? -9.539 14.059 12.458 1.00 91.62 152 GLU A O 1
ATOM 1213 N N . GLU A 1 153 ? -8.625 16.091 12.649 1.00 90.88 153 GLU A N 1
ATOM 1214 C CA . GLU A 1 153 ? -9.313 16.696 11.494 1.00 90.88 153 GLU A CA 1
ATOM 1215 C C . GLU A 1 153 ? -9.050 15.945 10.176 1.00 90.88 153 GLU A C 1
ATOM 1217 O O . GLU A 1 153 ? -9.874 15.954 9.263 1.00 90.88 153 GLU A O 1
ATOM 1222 N N . ASN A 1 154 ? -7.916 15.245 10.074 1.00 86.69 154 ASN A N 1
ATOM 1223 C CA . ASN A 1 154 ? -7.557 14.459 8.896 1.00 86.69 154 ASN A CA 1
ATOM 1224 C C . ASN A 1 154 ? -8.095 13.022 8.939 1.00 86.69 154 ASN A C 1
ATOM 1226 O O . ASN A 1 154 ? -7.934 12.297 7.953 1.00 86.69 154 ASN A O 1
ATOM 1230 N N . ARG A 1 155 ? -8.733 12.594 10.039 1.00 89.69 155 ARG A N 1
ATOM 1231 C CA . ARG A 1 155 ? -9.272 11.236 10.205 1.00 89.69 155 ARG A CA 1
ATOM 1232 C C . ARG A 1 155 ? -10.189 10.863 9.054 1.00 89.69 155 ARG A C 1
ATOM 1234 O O . ARG A 1 155 ? -9.927 9.889 8.358 1.00 89.69 155 ARG A O 1
ATOM 1241 N N . GLU A 1 156 ? -11.241 11.650 8.844 1.00 88.56 156 GLU A N 1
ATOM 1242 C CA . GLU A 1 156 ? -12.296 11.333 7.880 1.00 88.56 156 GLU A CA 1
ATOM 1243 C C . GLU A 1 156 ? -11.730 11.190 6.465 1.00 88.56 156 GLU A C 1
ATOM 1245 O O . GLU A 1 156 ? -12.024 10.223 5.765 1.00 88.56 156 GLU A O 1
ATOM 1250 N N . LYS A 1 157 ? -10.840 12.103 6.065 1.00 88.12 157 LYS A N 1
ATOM 1251 C CA . LYS A 1 157 ? -10.162 12.036 4.770 1.00 88.12 157 LYS A CA 1
ATOM 1252 C C . LYS A 1 157 ? -9.368 10.737 4.613 1.00 88.12 157 LYS A C 1
ATOM 1254 O O . LYS A 1 157 ? -9.478 10.074 3.586 1.00 88.12 157 LYS A O 1
ATOM 1259 N N . ARG A 1 158 ? -8.577 10.366 5.623 1.00 83.94 158 ARG A N 1
ATOM 1260 C CA . ARG A 1 158 ? -7.723 9.169 5.587 1.00 83.94 158 ARG A CA 1
ATOM 1261 C C . ARG A 1 158 ? -8.535 7.880 5.640 1.00 83.94 158 ARG A C 1
ATOM 1263 O O . ARG A 1 158 ? -8.206 6.938 4.926 1.00 83.94 158 ARG A O 1
ATOM 1270 N N . GLU A 1 159 ? -9.609 7.845 6.425 1.00 87.50 159 GLU A N 1
ATOM 1271 C CA . GLU A 1 159 ? -10.556 6.731 6.408 1.00 87.50 159 GLU A CA 1
ATOM 1272 C C . GLU A 1 159 ? -11.187 6.605 5.017 1.00 87.50 159 GLU A C 1
ATOM 1274 O O . GLU A 1 159 ? -11.115 5.536 4.421 1.00 87.50 159 GLU A O 1
ATOM 1279 N N . ASN A 1 160 ? -11.706 7.693 4.442 1.00 84.25 160 ASN A N 1
ATOM 1280 C CA . ASN A 1 160 ? -12.317 7.681 3.112 1.00 84.25 160 ASN A CA 1
ATOM 1281 C C . ASN A 1 160 ? -11.344 7.258 2.003 1.00 84.25 160 ASN A C 1
ATOM 1283 O O . ASN A 1 160 ? -11.761 6.572 1.075 1.00 84.25 160 ASN A O 1
ATOM 1287 N N . GLU A 1 161 ? -10.054 7.589 2.098 1.00 83.25 161 GLU A N 1
ATOM 1288 C CA . GLU A 1 161 ? -9.031 7.068 1.182 1.00 83.25 161 GLU A CA 1
ATOM 1289 C C . GLU A 1 161 ? -8.945 5.535 1.256 1.00 83.25 161 GLU A C 1
ATOM 1291 O O . GLU A 1 161 ? -8.991 4.877 0.217 1.00 83.25 161 GLU A O 1
ATOM 1296 N N . VAL A 1 162 ? -8.897 4.959 2.463 1.00 84.25 162 VAL A N 1
ATOM 1297 C CA . VAL A 1 162 ? -8.906 3.497 2.669 1.00 84.25 162 VAL A CA 1
ATOM 1298 C C . VAL A 1 162 ? -10.194 2.884 2.127 1.00 84.25 162 VAL A C 1
ATOM 1300 O O . VAL A 1 162 ? -10.147 1.872 1.431 1.00 84.25 162 VAL A O 1
ATOM 1303 N N . LEU A 1 163 ? -11.337 3.511 2.412 1.00 82.31 163 LEU A N 1
ATOM 1304 C CA . LEU A 1 163 ? -12.636 3.027 1.958 1.00 82.31 163 LEU A CA 1
ATOM 1305 C C . LEU A 1 163 ? -12.786 3.128 0.438 1.00 82.31 163 LEU A C 1
ATOM 1307 O O . LEU A 1 163 ? -13.397 2.253 -0.150 1.00 82.31 163 LEU A O 1
ATOM 1311 N N . SER A 1 164 ? -12.198 4.135 -0.214 1.00 78.44 164 SER A N 1
ATOM 1312 C CA . SER A 1 164 ? -12.298 4.341 -1.669 1.00 78.44 164 SER A CA 1
ATOM 1313 C C . SER A 1 164 ? -11.622 3.249 -2.505 1.00 78.44 164 SER A C 1
ATOM 1315 O O . SER A 1 164 ? -11.932 3.086 -3.688 1.00 78.44 164 SER A O 1
ATOM 1317 N N . VAL A 1 165 ? -10.701 2.498 -1.891 1.00 76.06 165 VAL A N 1
ATOM 1318 C CA . VAL A 1 165 ? -10.035 1.343 -2.508 1.00 76.06 165 VAL A CA 1
ATOM 1319 C C . VAL A 1 165 ? -10.995 0.152 -2.626 1.00 76.06 165 VAL A C 1
ATOM 1321 O O . VAL A 1 165 ? -10.789 -0.704 -3.483 1.00 76.06 165 VAL A O 1
ATOM 1324 N N . ILE A 1 166 ? -12.067 0.121 -1.828 1.00 75.19 166 ILE A N 1
ATOM 1325 C CA . ILE A 1 166 ? -13.029 -0.983 -1.750 1.00 75.19 166 ILE A CA 1
ATOM 1326 C C . ILE A 1 166 ? -14.424 -0.515 -2.152 1.00 75.19 166 ILE A C 1
ATOM 1328 O O . ILE A 1 166 ? -14.873 0.580 -1.821 1.00 75.19 166 ILE A O 1
ATOM 1332 N N . GLU A 1 167 ? -15.146 -1.368 -2.864 1.00 76.94 167 GLU A N 1
ATOM 1333 C CA . GLU A 1 167 ? -16.548 -1.112 -3.169 1.00 76.94 167 GLU A CA 1
ATOM 1334 C C . GLU A 1 167 ? -17.429 -1.654 -2.039 1.00 76.94 167 GLU A C 1
ATOM 1336 O O . GLU A 1 167 ? -17.307 -2.816 -1.650 1.00 76.94 167 GLU A O 1
ATOM 1341 N N . ILE A 1 168 ? -18.299 -0.804 -1.483 1.00 72.69 168 ILE A N 1
ATOM 1342 C CA . ILE A 1 168 ? -19.220 -1.198 -0.413 1.00 72.69 168 ILE A CA 1
ATOM 1343 C C . ILE A 1 168 ? -20.578 -1.520 -1.024 1.00 72.69 168 ILE A C 1
ATOM 1345 O O . ILE A 1 168 ? -21.262 -0.624 -1.519 1.00 72.69 168 ILE A O 1
ATOM 1349 N N . VAL A 1 169 ? -20.998 -2.777 -0.920 1.00 73.62 169 VAL A N 1
ATOM 1350 C CA . VAL A 1 169 ? -22.334 -3.222 -1.340 1.00 73.62 169 VAL A CA 1
ATOM 1351 C C . VAL A 1 169 ? -23.266 -3.394 -0.145 1.00 73.62 169 VAL A C 1
ATOM 1353 O O . VAL A 1 169 ? -22.852 -3.771 0.959 1.00 73.62 169 VAL A O 1
ATOM 1356 N N . ASP A 1 170 ? -24.547 -3.103 -0.360 1.00 70.81 170 ASP A N 1
ATOM 1357 C CA . ASP A 1 170 ? -25.584 -3.393 0.625 1.00 70.81 170 ASP A CA 1
ATOM 1358 C C . ASP A 1 170 ? -25.868 -4.900 0.607 1.00 70.81 170 ASP A C 1
ATOM 1360 O O . ASP A 1 170 ? -26.295 -5.442 -0.414 1.00 70.81 170 ASP A O 1
ATOM 1364 N N . ASP A 1 171 ? -25.622 -5.587 1.726 1.00 59.97 171 ASP A N 1
ATOM 1365 C CA . ASP A 1 171 ? -25.862 -7.038 1.847 1.00 59.97 171 ASP A CA 1
ATOM 1366 C C . ASP A 1 171 ? -27.334 -7.405 1.585 1.00 59.97 171 ASP A C 1
ATOM 1368 O O . ASP A 1 171 ? -27.622 -8.509 1.125 1.00 59.97 171 ASP A O 1
ATOM 1372 N N . ASP A 1 172 ? -28.252 -6.458 1.797 1.00 53.75 172 ASP A N 1
ATOM 1373 C CA . ASP A 1 172 ? -29.695 -6.631 1.604 1.00 53.75 172 ASP A CA 1
ATOM 1374 C C . ASP A 1 172 ? -30.103 -6.769 0.123 1.00 53.75 172 ASP A C 1
ATOM 1376 O O . ASP A 1 172 ? -31.237 -7.135 -0.176 1.00 53.75 172 ASP A O 1
ATOM 1380 N N . THR A 1 173 ? -29.185 -6.537 -0.824 1.00 49.88 173 THR A N 1
ATOM 1381 C CA . THR A 1 173 ? -29.444 -6.713 -2.268 1.00 49.88 173 THR A CA 1
ATOM 1382 C C . THR A 1 173 ? -29.089 -8.104 -2.809 1.00 49.88 173 THR A C 1
ATOM 1384 O O . THR A 1 173 ? -29.374 -8.395 -3.968 1.00 49.88 173 THR A O 1
ATOM 1387 N N . LYS A 1 174 ? -28.534 -9.016 -1.992 1.00 48.19 174 LYS A N 1
ATOM 1388 C CA . LYS A 1 174 ? -28.145 -10.374 -2.439 1.00 48.19 174 LYS A CA 1
ATOM 1389 C C . LYS A 1 174 ? -29.272 -11.421 -2.452 1.00 48.19 174 LYS A C 1
ATOM 1391 O O . LYS A 1 174 ? -28.991 -12.607 -2.598 1.00 48.19 174 LYS A O 1
ATOM 1396 N N . LEU A 1 175 ? -30.540 -11.016 -2.363 1.00 41.25 175 LEU A N 1
ATOM 1397 C CA . LEU A 1 175 ? -31.694 -11.899 -2.593 1.00 41.25 175 LEU A CA 1
ATOM 1398 C C . LEU A 1 175 ? -32.765 -11.228 -3.468 1.00 41.25 175 LEU A C 1
ATOM 1400 O O . LEU A 1 175 ? -33.928 -11.161 -3.091 1.00 41.25 175 LEU A O 1
ATOM 1404 N N . ALA A 1 176 ? -32.381 -10.738 -4.645 1.00 38.06 176 ALA A N 1
ATOM 1405 C CA . ALA A 1 176 ? -33.307 -10.594 -5.770 1.00 38.06 176 ALA A CA 1
ATOM 1406 C C . ALA A 1 176 ? -32.525 -10.446 -7.082 1.00 38.06 176 ALA A C 1
ATOM 1408 O O . ALA A 1 176 ? -32.203 -9.325 -7.469 1.00 38.06 176 ALA A O 1
ATOM 1409 N N . SER A 1 177 ? -32.202 -11.567 -7.736 1.00 35.31 177 SER A N 1
ATOM 1410 C CA . SER A 1 177 ? -32.200 -11.779 -9.202 1.00 35.31 177 SER A CA 1
ATOM 1411 C C . SER A 1 177 ? -31.616 -13.149 -9.525 1.00 35.31 177 SER A C 1
ATOM 1413 O O . SER A 1 177 ? -30.425 -13.362 -9.210 1.00 35.31 177 SER A O 1
#

Foldseek 3Di:
DWEQEPVRDIDDDDLVNQLVLLQVVQVPPPDHDDPVLSSVLSVVLVVVCVVDPPPHYPVVSNVSSNVSSVVVVVVVVVVLVVDQAADEPVLLVVLCVLLVVLLVCCVPVNPVSSVVVLCVCVVPPVHDPLSSQLSPQLNVLVNCCVVVVDPPVCNVVSNVVSCVSHHYDHPVPVPDD

Sequence (177 aa):
MKIVKKDGSITNVNAEMLEKMINESVKTTSVPLMPSQVKKISAYVIGKADEYGKPIPTDKIQFMIKKCI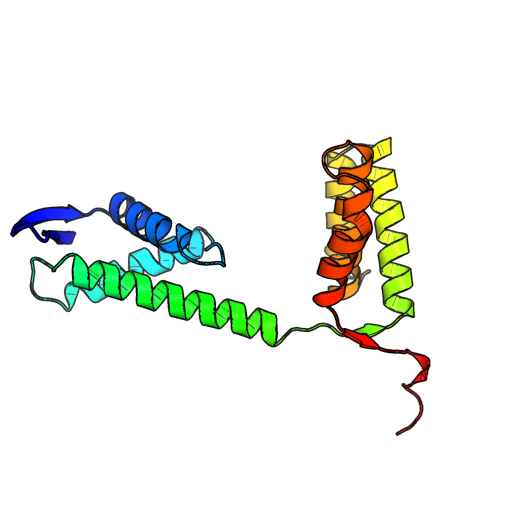QQITSKISKEQKTEKEVLSRKEMKIARKFANIYTSIYLREGPEAFAVRVKQDFEYKFVNNAISFVAQRLADINIAIKDGTLQEENREKRENEVLSVIEIVDDDTKLAS

Secondary structure (DSSP, 8-state):
-EEE-TTS-EEE--HHHHHHHHHHHHTTSSSPPPHHHHHHHHHHHHHHHTTSPSSEEHHHHHHHHHHHHHHHHHHHHHHHHH---EEEHHHHHHHHHHHHHHHHHHHHH-HHHHHHHHHHHHHSTTS-HHHHHHHHHHHHHHHHHHTTSS-GGGHHHHHHHHHHTSEEE-GGGTT--